Protein AF-A0A3M6HS56-F1 (afdb_monomer_lite)

pLDDT: mean 87.42, std 17.18, range [41.38, 97.81]

Sequence (79 aa):
MPTTKEIQVQKVYSIIESIKEASAKHDIQNVVWNWGRAYSYADCLRSCQLITSGEASKLQDLAFAAQIGQVKPDNKSIR

Structure (mmCIF, N/CA/C/O backbone):
data_AF-A0A3M6HS56-F1
#
_entry.id   AF-A0A3M6HS56-F1
#
loop_
_atom_site.group_PDB
_atom_site.id
_atom_site.type_symbol
_atom_site.label_atom_id
_atom_site.label_alt_id
_atom_site.label_comp_id
_atom_site.label_asym_id
_atom_site.label_entity_id
_atom_site.label_seq_id
_atom_site.pdbx_PDB_ins_code
_atom_site.Cartn_x
_atom_site.Cartn_y
_atom_site.Cartn_z
_atom_site.occupancy
_atom_site.B_iso_or_equiv
_atom_site.auth_seq_id
_atom_site.auth_comp_id
_atom_site.auth_asym_id
_atom_site.auth_atom_id
_atom_site.pdbx_PDB_model_num
ATOM 1 N N . MET A 1 1 ? -0.223 13.768 18.930 1.00 71.44 1 MET A N 1
ATOM 2 C CA . MET A 1 1 ? 0.610 12.595 18.584 1.00 71.44 1 MET A CA 1
ATOM 3 C C . MET A 1 1 ? -0.168 11.752 17.589 1.00 71.44 1 MET A C 1
ATOM 5 O O . MET A 1 1 ? -1.378 11.670 17.777 1.00 71.44 1 MET A O 1
ATOM 9 N N . PRO A 1 2 ? 0.466 11.184 16.551 1.00 82.00 2 PRO A N 1
ATOM 10 C CA . PRO A 1 2 ? -0.234 10.313 15.617 1.00 82.00 2 PRO A CA 1
ATOM 11 C C . PRO A 1 2 ? -0.685 9.026 16.317 1.00 82.00 2 PRO A C 1
ATOM 13 O O . PRO A 1 2 ? 0.011 8.481 17.175 1.00 82.00 2 PRO A O 1
ATOM 16 N N . THR A 1 3 ? -1.867 8.558 15.951 1.00 93.00 3 THR A N 1
ATOM 17 C CA . THR A 1 3 ? -2.444 7.287 16.377 1.00 93.00 3 THR A CA 1
ATOM 18 C C . THR A 1 3 ? -1.676 6.110 15.779 1.00 93.00 3 THR A C 1
ATOM 20 O O . THR A 1 3 ? -1.018 6.221 14.742 1.00 93.00 3 THR A O 1
ATOM 23 N N . THR A 1 4 ? -1.808 4.930 16.391 1.00 93.62 4 THR A N 1
ATOM 24 C CA . THR A 1 4 ? 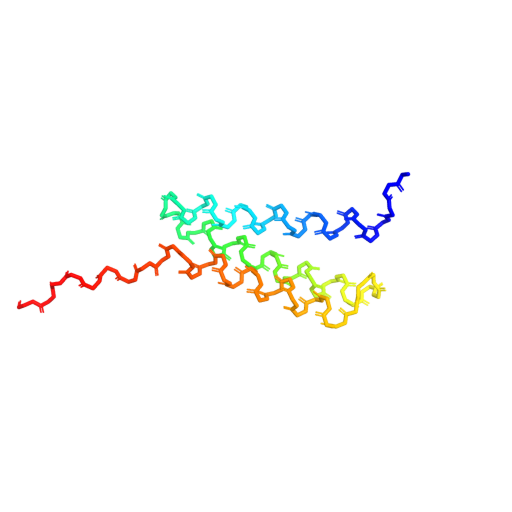-1.246 3.688 15.840 1.00 93.62 4 THR A CA 1
ATOM 25 C C . THR A 1 4 ? -1.713 3.454 14.404 1.00 93.62 4 THR A C 1
ATOM 27 O O . THR A 1 4 ? -0.900 3.087 13.560 1.00 93.62 4 THR A O 1
ATOM 30 N N . LYS A 1 5 ? -2.990 3.727 14.105 1.00 93.69 5 LYS A N 1
ATOM 31 C CA . LYS A 1 5 ? -3.540 3.642 12.747 1.00 93.69 5 LYS A CA 1
ATOM 32 C C . LYS A 1 5 ? -2.758 4.522 11.772 1.00 93.69 5 LYS A C 1
ATOM 34 O O . LYS A 1 5 ? -2.287 4.016 10.758 1.00 93.69 5 LYS A O 1
ATOM 39 N N . GLU A 1 6 ? -2.592 5.807 12.081 1.00 95.75 6 GLU A N 1
ATOM 40 C CA . GLU A 1 6 ? -1.895 6.759 11.204 1.00 95.75 6 GLU A CA 1
ATOM 41 C C . GLU A 1 6 ? -0.450 6.336 10.942 1.00 95.75 6 GLU A C 1
ATOM 43 O O . GLU A 1 6 ? -0.017 6.340 9.793 1.00 95.75 6 GLU A O 1
ATOM 48 N N . ILE A 1 7 ? 0.265 5.880 11.975 1.00 95.75 7 ILE A N 1
ATOM 49 C CA . ILE A 1 7 ? 1.646 5.399 11.839 1.00 95.75 7 ILE A CA 1
ATOM 50 C C . ILE A 1 7 ? 1.714 4.194 10.893 1.00 95.75 7 ILE A C 1
ATOM 52 O O . ILE A 1 7 ? 2.582 4.133 10.023 1.00 95.75 7 ILE A O 1
ATOM 56 N N . GLN A 1 8 ? 0.817 3.214 11.045 1.00 96.19 8 GLN A N 1
ATOM 57 C CA . GLN A 1 8 ? 0.849 2.023 10.193 1.00 96.19 8 GLN A CA 1
ATOM 58 C C . GLN A 1 8 ? 0.422 2.330 8.754 1.00 96.19 8 GLN A C 1
ATOM 60 O O . GLN A 1 8 ? 1.035 1.826 7.816 1.00 96.19 8 GLN A O 1
ATOM 65 N N . VAL A 1 9 ? -0.577 3.192 8.562 1.00 95.81 9 VAL A N 1
ATOM 66 C CA . VAL A 1 9 ? -1.002 3.639 7.230 1.00 95.81 9 VAL A CA 1
ATOM 67 C C . VAL A 1 9 ? 0.122 4.413 6.534 1.00 95.81 9 VAL A C 1
ATOM 69 O O . VAL A 1 9 ? 0.398 4.160 5.363 1.00 95.81 9 VAL A O 1
ATOM 72 N N . GLN A 1 10 ? 0.835 5.287 7.252 1.00 96.56 10 GLN A N 1
ATOM 73 C CA . GLN A 1 10 ? 2.007 5.990 6.721 1.00 96.56 10 GLN A CA 1
ATOM 74 C C . GLN A 1 10 ? 3.096 5.027 6.241 1.00 96.56 10 GLN A C 1
ATOM 76 O O . GLN A 1 10 ? 3.668 5.257 5.181 1.00 96.56 10 GLN A O 1
ATOM 81 N N . LYS A 1 11 ? 3.340 3.913 6.946 1.00 96.81 11 LYS A N 1
ATOM 82 C CA . LYS A 1 11 ? 4.296 2.895 6.477 1.00 96.81 11 LYS A CA 1
ATOM 83 C C . LYS A 1 11 ? 3.899 2.297 5.130 1.00 96.81 11 LYS A C 1
ATOM 85 O O . LYS A 1 11 ? 4.771 2.099 4.289 1.00 96.81 11 LYS A O 1
ATOM 90 N N . VAL A 1 12 ? 2.610 2.022 4.909 1.00 96.69 12 VAL A N 1
ATOM 91 C CA . VAL A 1 12 ? 2.136 1.511 3.611 1.00 96.69 12 VAL A CA 1
ATOM 92 C C . VAL A 1 12 ? 2.363 2.552 2.516 1.00 96.69 12 VAL A C 1
ATOM 94 O O . VAL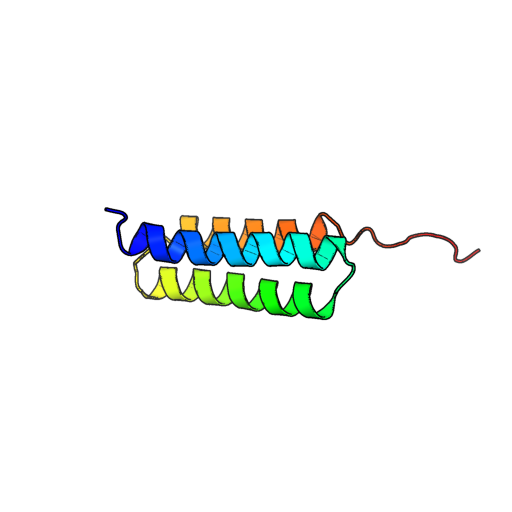 A 1 12 ? 2.904 2.213 1.467 1.00 96.69 12 VAL A O 1
ATOM 97 N N . TYR A 1 13 ? 2.055 3.826 2.779 1.00 97.69 13 TYR A N 1
ATOM 98 C CA . TYR A 1 13 ? 2.356 4.913 1.842 1.00 97.69 13 TYR A CA 1
ATOM 99 C C . TYR A 1 13 ? 3.851 5.040 1.532 1.00 97.69 13 TYR A C 1
ATOM 101 O O . TYR A 1 13 ? 4.208 5.188 0.368 1.00 97.69 13 TYR A O 1
ATOM 109 N N . SER A 1 14 ? 4.737 4.919 2.525 1.00 97.81 14 SER A N 1
ATOM 110 C CA . SER A 1 14 ? 6.185 4.937 2.284 1.00 97.81 14 SER A CA 1
ATOM 111 C C . SER A 1 14 ? 6.642 3.788 1.382 1.00 97.81 14 SER A C 1
ATOM 113 O O . SER A 1 14 ? 7.495 3.996 0.524 1.00 97.81 14 SER A O 1
ATOM 115 N N . ILE A 1 15 ? 6.055 2.593 1.519 1.00 97.62 15 ILE A N 1
ATOM 116 C CA . ILE A 1 15 ? 6.344 1.473 0.609 1.00 97.62 15 ILE A CA 1
ATOM 117 C C . ILE A 1 15 ? 5.847 1.796 -0.806 1.00 97.62 15 ILE A C 1
ATOM 119 O O . ILE A 1 15 ? 6.561 1.530 -1.768 1.00 97.62 15 ILE A O 1
ATOM 123 N N . ILE A 1 16 ? 4.660 2.397 -0.946 1.00 96.44 16 ILE A N 1
ATOM 124 C CA . ILE A 1 16 ? 4.115 2.815 -2.248 1.00 96.44 16 ILE A CA 1
ATOM 125 C C . ILE A 1 16 ? 5.032 3.840 -2.931 1.00 96.44 16 ILE A C 1
ATOM 127 O O . ILE A 1 16 ? 5.275 3.731 -4.131 1.00 96.44 16 ILE A O 1
ATOM 131 N N . GLU A 1 17 ? 5.600 4.793 -2.190 1.00 96.31 17 GLU A N 1
ATOM 132 C CA . GLU A 1 17 ? 6.613 5.707 -2.736 1.00 96.31 17 GLU A CA 1
ATOM 133 C C . GLU A 1 17 ? 7.873 4.955 -3.193 1.00 96.31 17 GLU A C 1
ATOM 135 O O . GLU A 1 17 ? 8.359 5.199 -4.296 1.00 96.31 17 GLU A O 1
ATOM 140 N N . SER A 1 18 ? 8.342 3.950 -2.442 1.00 96.62 18 SER A N 1
ATOM 141 C CA . SER A 1 18 ? 9.456 3.097 -2.890 1.00 96.62 18 SER A CA 1
ATOM 142 C C . SER A 1 18 ? 9.150 2.323 -4.181 1.00 96.62 18 SER A C 1
ATOM 144 O O . SER A 1 18 ? 10.063 2.091 -4.972 1.00 96.62 18 SER A O 1
ATOM 146 N N . ILE A 1 19 ? 7.887 1.947 -4.438 1.00 95.19 19 ILE A N 1
ATOM 147 C CA . ILE A 1 19 ? 7.480 1.352 -5.726 1.00 95.19 19 ILE A CA 1
ATOM 148 C C . ILE A 1 19 ? 7.694 2.365 -6.855 1.00 95.19 19 ILE A C 1
ATOM 150 O O . ILE A 1 19 ? 8.287 2.020 -7.876 1.00 95.19 19 ILE A O 1
ATOM 154 N N . LYS A 1 20 ? 7.261 3.619 -6.666 1.00 93.19 20 LYS A N 1
ATOM 155 C CA . LYS A 1 20 ? 7.431 4.687 -7.666 1.00 93.19 20 LYS A CA 1
ATOM 156 C C . LYS A 1 20 ? 8.906 4.982 -7.931 1.00 93.19 20 LYS A C 1
ATOM 158 O O . LYS A 1 20 ? 9.305 5.111 -9.083 1.00 93.19 20 LYS A O 1
ATOM 163 N N . GLU A 1 21 ? 9.726 5.058 -6.885 1.00 93.69 21 GLU A N 1
ATOM 164 C CA . GLU A 1 21 ? 11.169 5.283 -7.019 1.00 93.69 21 GLU A CA 1
ATOM 165 C C . GLU A 1 21 ? 11.880 4.130 -7.739 1.00 93.69 21 GLU A C 1
ATOM 167 O O . GLU A 1 21 ? 12.749 4.370 -8.579 1.00 93.69 21 GLU A O 1
ATOM 172 N N . ALA A 1 22 ? 11.523 2.882 -7.420 1.00 93.19 22 ALA A N 1
ATOM 173 C CA . ALA A 1 22 ? 12.072 1.701 -8.083 1.00 93.19 22 ALA A CA 1
ATOM 174 C C . ALA A 1 22 ? 11.650 1.649 -9.555 1.00 93.19 22 ALA A C 1
ATOM 176 O O . ALA A 1 22 ? 12.477 1.389 -10.431 1.00 93.19 22 ALA A O 1
ATOM 177 N N . SER A 1 23 ? 10.388 1.970 -9.845 1.00 91.00 23 SER A N 1
ATOM 178 C CA . SER A 1 23 ? 9.888 1.996 -11.214 1.00 91.00 23 SER A CA 1
ATOM 179 C C . SER A 1 23 ? 10.584 3.076 -12.050 1.00 91.00 23 SER A C 1
ATOM 181 O O . SER A 1 23 ? 10.945 2.812 -13.195 1.00 91.00 23 SER A O 1
ATOM 183 N N . ALA A 1 24 ? 10.938 4.219 -11.448 1.00 90.62 24 ALA A N 1
ATOM 184 C CA . ALA A 1 24 ? 11.609 5.312 -12.158 1.00 90.62 24 ALA A CA 1
ATOM 185 C C . ALA A 1 24 ? 13.034 4.919 -12.567 1.00 90.62 24 ALA A C 1
ATOM 187 O O . ALA A 1 24 ? 13.573 5.397 -13.565 1.00 90.62 24 ALA A O 1
ATOM 188 N N . LYS A 1 25 ? 13.631 4.006 -11.797 1.00 92.38 25 LYS A N 1
ATOM 189 C CA . LYS A 1 25 ? 14.943 3.400 -12.043 1.00 92.38 25 LYS A CA 1
ATOM 190 C C . LYS A 1 25 ? 14.864 2.134 -12.902 1.00 92.38 25 LYS A C 1
ATOM 192 O O . LYS A 1 25 ? 15.898 1.522 -13.139 1.00 92.38 25 LYS A O 1
ATOM 197 N N . HIS A 1 26 ? 13.673 1.749 -13.372 1.00 88.12 26 HIS A N 1
ATOM 198 C CA . HIS A 1 26 ? 13.416 0.495 -14.092 1.00 88.12 26 HIS A CA 1
ATOM 199 C C . HIS A 1 26 ? 13.842 -0.758 -13.300 1.00 88.12 26 HIS A C 1
ATOM 201 O O . HIS A 1 26 ? 14.158 -1.802 -13.868 1.00 88.12 26 HIS A O 1
ATOM 207 N N . ASP A 1 27 ? 13.832 -0.669 -11.968 1.00 93.12 27 ASP A N 1
ATOM 208 C CA . ASP A 1 27 ? 14.191 -1.760 -11.068 1.00 93.12 27 ASP A CA 1
ATOM 209 C C . ASP A 1 27 ? 12.974 -2.658 -10.814 1.00 93.12 27 ASP A C 1
ATOM 211 O O . ASP A 1 27 ? 12.264 -2.553 -9.810 1.00 93.12 27 ASP A O 1
ATOM 215 N N . ILE A 1 28 ? 12.705 -3.537 -11.780 1.00 90.88 28 ILE A N 1
ATOM 216 C CA . ILE A 1 28 ? 11.525 -4.410 -11.775 1.00 90.88 28 ILE A CA 1
ATOM 217 C C . ILE A 1 28 ? 11.492 -5.323 -10.542 1.00 90.88 28 ILE A C 1
ATOM 219 O O . ILE A 1 28 ? 10.415 -5.586 -10.004 1.00 90.88 28 ILE A O 1
ATOM 223 N N . GLN A 1 29 ? 12.651 -5.778 -10.055 1.00 93.12 29 GLN A N 1
ATOM 224 C CA . GLN A 1 29 ? 12.715 -6.637 -8.871 1.00 93.12 29 GLN A CA 1
ATOM 225 C C . GLN A 1 29 ? 12.219 -5.893 -7.631 1.00 93.12 29 GLN A C 1
ATOM 227 O O . GLN A 1 29 ? 11.349 -6.400 -6.917 1.00 93.12 29 GLN A O 1
ATOM 232 N N . ASN A 1 30 ? 12.702 -4.668 -7.407 1.00 94.00 30 ASN A N 1
ATOM 233 C CA . ASN A 1 30 ? 12.250 -3.864 -6.275 1.00 94.00 30 ASN A CA 1
ATOM 234 C C . ASN A 1 30 ? 10.804 -3.379 -6.427 1.00 94.00 30 ASN A C 1
ATOM 236 O O . ASN A 1 30 ? 10.105 -3.262 -5.420 1.00 94.00 30 ASN A O 1
ATOM 240 N N . VAL A 1 31 ? 10.319 -3.152 -7.651 1.00 93.19 31 VAL A N 1
ATOM 241 C CA . VAL A 1 31 ? 8.899 -2.857 -7.904 1.00 93.19 31 VAL A CA 1
ATOM 242 C C . VAL A 1 31 ? 8.014 -4.011 -7.427 1.00 93.19 31 VAL A C 1
ATOM 244 O O . VAL A 1 31 ? 7.117 -3.797 -6.611 1.00 93.19 31 VAL A O 1
ATOM 247 N N . VAL A 1 32 ? 8.284 -5.240 -7.882 1.00 93.19 32 VAL A N 1
ATOM 248 C CA . VAL A 1 32 ? 7.479 -6.424 -7.530 1.00 93.19 32 VAL A CA 1
ATOM 249 C C . VAL A 1 32 ? 7.566 -6.722 -6.033 1.00 93.19 32 VAL A C 1
ATOM 251 O O . VAL A 1 32 ? 6.546 -6.978 -5.388 1.00 93.19 32 VAL A O 1
ATOM 254 N N . TRP A 1 33 ? 8.768 -6.633 -5.458 1.00 95.56 33 TRP A N 1
ATOM 255 C CA . TRP A 1 33 ? 8.985 -6.850 -4.030 1.00 95.56 33 TRP A CA 1
ATOM 256 C C . TRP A 1 33 ? 8.206 -5.853 -3.164 1.00 95.56 33 TRP A C 1
ATOM 258 O O . TRP A 1 33 ? 7.482 -6.252 -2.248 1.00 95.56 33 TRP A O 1
ATOM 268 N N . ASN A 1 34 ? 8.308 -4.552 -3.455 1.00 96.50 34 ASN A N 1
ATOM 269 C CA . ASN A 1 34 ? 7.621 -3.527 -2.670 1.00 96.50 34 ASN A CA 1
ATOM 270 C C . ASN A 1 34 ? 6.103 -3.547 -2.887 1.00 96.50 34 ASN A C 1
ATOM 272 O O . ASN A 1 34 ? 5.362 -3.311 -1.932 1.00 96.50 34 ASN A O 1
ATOM 276 N N . TRP A 1 35 ? 5.625 -3.913 -4.080 1.00 95.25 35 TRP A N 1
ATOM 277 C CA . TRP A 1 35 ? 4.199 -4.136 -4.324 1.00 95.25 35 TRP A CA 1
ATOM 278 C C . TRP A 1 35 ? 3.631 -5.244 -3.428 1.00 95.25 35 TRP A C 1
ATOM 280 O O . TRP A 1 35 ? 2.671 -5.005 -2.690 1.00 95.25 35 TRP A O 1
ATOM 290 N N . GLY A 1 36 ? 4.269 -6.421 -3.402 1.00 95.19 36 GLY A N 1
ATOM 291 C CA . GLY A 1 36 ? 3.832 -7.533 -2.551 1.00 95.19 36 GLY A CA 1
ATOM 292 C C . GLY A 1 36 ? 3.836 -7.170 -1.063 1.00 95.19 36 GLY A C 1
ATOM 293 O O . GLY A 1 36 ? 2.913 -7.524 -0.322 1.00 95.19 36 GLY A O 1
ATOM 294 N N . ARG A 1 37 ? 4.836 -6.393 -0.624 1.00 97.12 37 ARG A N 1
ATOM 295 C CA . ARG A 1 37 ? 4.904 -5.865 0.747 1.00 97.12 37 ARG A CA 1
ATOM 296 C C . ARG A 1 37 ? 3.766 -4.903 1.063 1.00 97.12 37 ARG A C 1
ATOM 298 O O . ARG A 1 37 ? 3.131 -5.078 2.097 1.00 97.12 37 ARG A O 1
ATOM 305 N N . ALA A 1 38 ? 3.495 -3.915 0.209 1.00 97.12 38 ALA A N 1
ATOM 306 C CA . ALA A 1 38 ? 2.403 -2.964 0.420 1.00 97.12 38 ALA A CA 1
ATOM 307 C C . ALA A 1 38 ? 1.050 -3.683 0.516 1.00 97.12 38 ALA A C 1
ATOM 309 O O . ALA A 1 38 ? 0.276 -3.421 1.437 1.00 97.12 38 ALA A O 1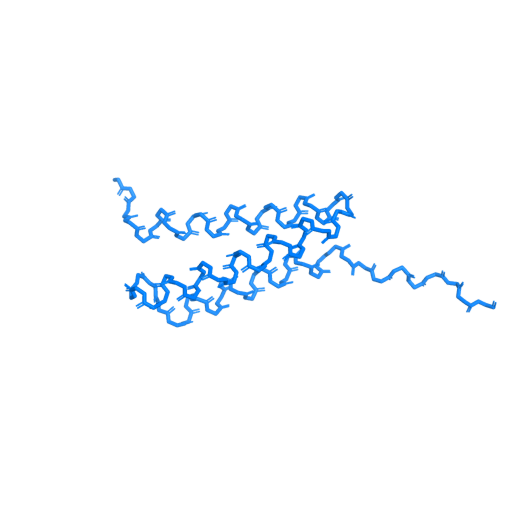
ATOM 310 N N . TYR A 1 39 ? 0.812 -4.645 -0.382 1.00 95.81 39 TYR A N 1
ATOM 311 C CA . TYR A 1 39 ? -0.418 -5.431 -0.415 1.00 95.81 39 TYR A CA 1
ATOM 312 C C . TYR A 1 39 ? -0.609 -6.254 0.866 1.00 95.81 39 TYR A C 1
ATOM 314 O O . TYR A 1 39 ? -1.646 -6.160 1.527 1.00 95.81 39 TYR A O 1
ATOM 322 N N . SER A 1 40 ? 0.423 -7.010 1.256 1.00 96.75 40 SER A N 1
ATOM 323 C CA . SER A 1 40 ? 0.400 -7.865 2.450 1.00 96.75 40 SER A CA 1
ATOM 324 C C . SER A 1 40 ? 0.241 -7.046 3.731 1.00 96.75 40 SER A C 1
ATOM 326 O O . SER A 1 40 ? -0.452 -7.454 4.662 1.00 96.75 40 SER A O 1
ATOM 328 N N . TYR A 1 41 ? 0.859 -5.863 3.788 1.00 97.62 41 TYR A N 1
ATOM 329 C CA . TYR A 1 41 ? 0.755 -4.995 4.953 1.00 97.62 41 TYR A CA 1
ATOM 330 C C . TYR A 1 41 ? -0.648 -4.381 5.061 1.00 97.62 41 TYR A C 1
ATOM 332 O O . TYR A 1 41 ? -1.227 -4.404 6.143 1.00 97.62 41 TYR A O 1
ATOM 340 N N . ALA A 1 42 ? -1.242 -3.913 3.958 1.00 97.00 42 ALA A N 1
ATOM 341 C CA . ALA A 1 42 ? -2.625 -3.428 3.955 1.00 97.00 42 ALA A CA 1
ATOM 342 C C . ALA A 1 42 ? -3.617 -4.508 4.431 1.00 97.00 42 ALA A C 1
ATOM 344 O O . ALA A 1 42 ? -4.505 -4.216 5.236 1.00 97.00 42 ALA A O 1
ATOM 345 N N . ASP A 1 43 ? -3.430 -5.762 4.008 1.00 96.81 43 ASP A N 1
ATOM 346 C CA . ASP A 1 43 ? -4.274 -6.875 4.453 1.00 96.81 43 ASP A CA 1
ATOM 347 C C . ASP A 1 43 ? -4.070 -7.230 5.937 1.00 96.8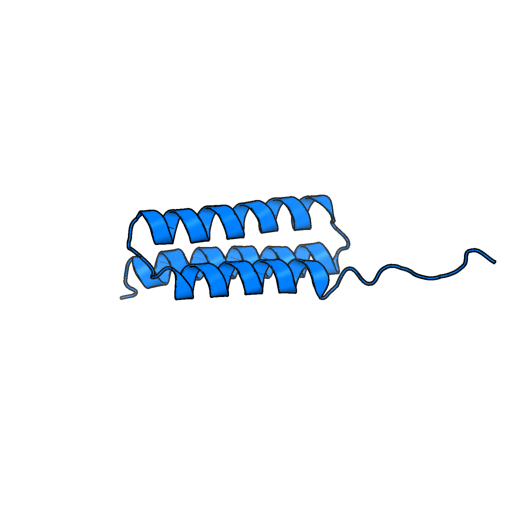1 43 ASP A C 1
ATOM 349 O O . ASP A 1 43 ? -5.032 -7.497 6.663 1.00 96.81 43 ASP A O 1
ATOM 353 N N . CYS A 1 44 ? -2.831 -7.143 6.425 1.00 97.44 44 CYS A N 1
ATOM 354 C CA . CYS A 1 44 ? -2.524 -7.284 7.846 1.00 97.44 44 CYS A CA 1
ATOM 355 C C . CYS A 1 44 ? -3.241 -6.210 8.682 1.00 97.44 44 CYS A C 1
ATOM 357 O O . CYS A 1 44 ? -3.896 -6.531 9.672 1.00 97.44 44 CYS A O 1
ATOM 359 N N . LEU A 1 45 ? -3.209 -4.941 8.259 1.00 97.44 45 LEU A N 1
ATOM 360 C CA . LEU A 1 45 ? -3.899 -3.858 8.972 1.00 97.44 45 LEU A CA 1
ATOM 361 C C . LEU A 1 45 ? -5.419 -4.045 8.996 1.00 97.44 45 LEU A C 1
ATOM 363 O O . LEU A 1 45 ? -6.048 -3.766 10.019 1.00 97.44 45 LEU A O 1
ATOM 367 N N . ARG A 1 46 ? -5.999 -4.547 7.901 1.00 97.31 46 ARG A N 1
ATOM 368 C CA . ARG A 1 46 ? -7.417 -4.922 7.835 1.00 97.31 46 ARG A CA 1
ATOM 369 C C . ARG A 1 46 ? -7.742 -6.040 8.823 1.00 97.31 46 ARG A C 1
ATOM 371 O O . ARG A 1 46 ? -8.700 -5.930 9.582 1.00 97.31 46 ARG A O 1
ATOM 378 N N . SER A 1 47 ? -6.941 -7.104 8.827 1.00 96.94 47 SER A N 1
ATOM 379 C CA . SER A 1 47 ? -7.141 -8.270 9.696 1.00 96.94 47 SER A CA 1
ATOM 380 C C . SER A 1 47 ? -6.992 -7.918 11.179 1.00 96.94 47 SER A C 1
ATOM 382 O O . SER A 1 47 ? -7.740 -8.422 12.011 1.00 96.94 47 SER A O 1
ATOM 384 N N . CYS A 1 48 ? -6.103 -6.977 11.502 1.00 96.06 48 CYS A N 1
ATOM 385 C CA . CYS A 1 48 ? -5.952 -6.404 12.840 1.00 96.06 48 CYS A CA 1
ATOM 386 C C . CYS A 1 48 ? -7.031 -5.368 13.205 1.00 96.06 48 CYS A C 1
ATOM 388 O O . CYS A 1 48 ? -6.922 -4.740 14.255 1.00 96.06 48 CYS A O 1
ATOM 390 N N . GLN A 1 49 ? -8.033 -5.140 12.347 1.00 96.56 49 GLN A N 1
ATOM 391 C CA . GLN A 1 49 ? -9.097 -4.143 12.536 1.00 96.56 49 GLN A CA 1
ATOM 392 C C . GLN A 1 49 ? -8.581 -2.702 12.735 1.00 96.56 49 GLN A C 1
ATOM 394 O O . GLN A 1 49 ? -9.294 -1.840 13.244 1.00 96.56 49 GLN A O 1
ATOM 399 N N . LEU A 1 50 ? -7.34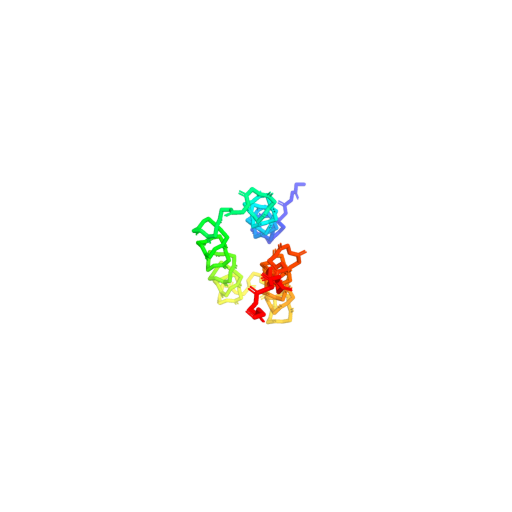4 -2.414 12.310 1.00 96.50 50 LEU A N 1
ATOM 400 C CA . LEU A 1 50 ? -6.756 -1.071 12.370 1.00 96.50 50 LEU A CA 1
ATOM 401 C C . LEU A 1 50 ? -7.313 -0.162 11.270 1.00 96.50 50 LEU A C 1
ATOM 403 O O . LEU A 1 50 ? -7.388 1.056 11.444 1.00 96.50 50 LEU A O 1
ATOM 407 N N . ILE A 1 51 ? -7.687 -0.753 10.136 1.00 96.88 51 ILE A N 1
ATOM 408 C CA . ILE A 1 51 ? -8.335 -0.082 9.010 1.00 96.88 51 ILE A CA 1
ATOM 409 C C . ILE A 1 51 ? -9.516 -0.920 8.517 1.00 96.88 51 ILE A C 1
ATOM 411 O O . ILE A 1 51 ? -9.567 -2.134 8.709 1.00 96.88 51 ILE A O 1
ATOM 415 N N . THR A 1 52 ? -10.465 -0.269 7.857 1.00 97.62 52 THR A N 1
ATOM 416 C CA . THR A 1 52 ? -11.602 -0.936 7.215 1.00 97.62 52 THR A CA 1
ATOM 417 C C . THR A 1 52 ? -11.177 -1.674 5.943 1.00 97.62 52 THR A C 1
ATOM 419 O O . THR A 1 52 ? -10.153 -1.361 5.332 1.00 97.62 52 THR A O 1
ATOM 422 N N . SER A 1 53 ? -12.007 -2.609 5.470 1.00 95.94 53 SER A N 1
ATOM 423 C CA . SER A 1 53 ? -11.791 -3.267 4.172 1.00 95.94 53 SER A CA 1
ATOM 424 C C . SER A 1 53 ? -11.702 -2.267 3.013 1.00 95.94 53 SER A C 1
ATOM 426 O O . SER A 1 53 ? -10.893 -2.450 2.108 1.00 95.94 53 SER A O 1
ATOM 428 N N . GLY A 1 54 ? -12.483 -1.179 3.055 1.00 97.38 54 GLY A N 1
ATOM 429 C CA . GLY A 1 54 ? -12.439 -0.135 2.028 1.00 97.38 54 GLY A CA 1
ATOM 430 C C . GLY A 1 54 ? -11.133 0.665 2.039 1.00 97.38 54 GLY A C 1
ATOM 431 O O . GLY A 1 54 ? -10.626 1.032 0.984 1.00 97.38 54 GLY A O 1
ATOM 432 N N . GLU A 1 55 ? -10.554 0.914 3.213 1.00 97.00 55 GLU A N 1
ATOM 433 C CA . GLU A 1 55 ? -9.235 1.549 3.327 1.00 97.00 55 GLU A CA 1
ATOM 434 C C . GLU A 1 55 ? -8.114 0.625 2.844 1.00 97.00 55 GLU A C 1
ATOM 436 O O . GLU A 1 55 ? -7.217 1.079 2.138 1.00 97.00 55 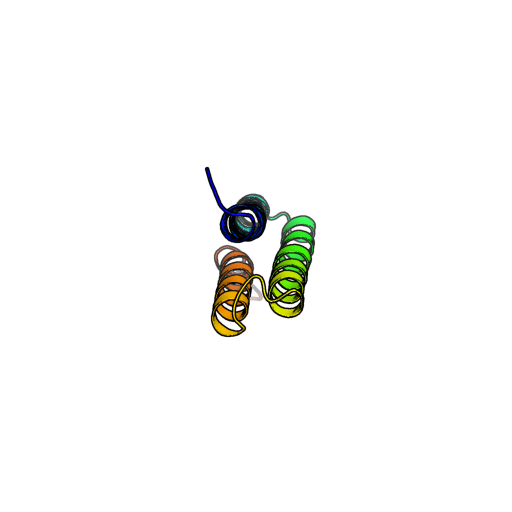GLU A O 1
ATOM 441 N N . ALA A 1 56 ? -8.188 -0.669 3.165 1.00 96.88 56 ALA A N 1
ATOM 442 C CA . ALA A 1 56 ? -7.224 -1.652 2.681 1.00 96.88 56 ALA A CA 1
ATOM 443 C C . ALA A 1 56 ? -7.250 -1.767 1.149 1.00 96.88 56 ALA A C 1
ATOM 445 O O . ALA A 1 56 ? -6.195 -1.691 0.524 1.00 96.88 56 ALA A O 1
ATOM 446 N N . SER A 1 57 ? -8.445 -1.850 0.549 1.00 96.69 57 SER A N 1
ATOM 447 C CA . SER A 1 57 ? -8.616 -1.871 -0.911 1.00 96.69 57 SER A CA 1
ATOM 448 C C . SER A 1 57 ? -7.988 -0.641 -1.564 1.00 96.69 57 SER A C 1
ATOM 450 O O . SER A 1 57 ? -7.202 -0.777 -2.492 1.00 96.69 57 SER A O 1
ATOM 452 N N . LYS A 1 58 ? -8.234 0.561 -1.022 1.00 97.00 58 LYS A N 1
ATOM 453 C CA . LYS A 1 58 ? -7.631 1.799 -1.545 1.00 97.00 58 LYS A CA 1
ATOM 454 C C . LYS A 1 58 ? -6.102 1.766 -1.523 1.00 97.00 58 LYS A C 1
ATOM 456 O O . LYS A 1 58 ? -5.470 2.227 -2.467 1.00 97.00 58 LYS A O 1
ATOM 461 N N . LEU A 1 59 ? -5.491 1.238 -0.461 1.00 96.25 59 LEU A N 1
ATOM 462 C CA . LEU A 1 59 ? -4.031 1.114 -0.377 1.00 96.25 59 LEU A CA 1
ATOM 463 C C . LEU A 1 59 ? -3.482 0.105 -1.396 1.00 96.25 59 LEU A C 1
ATOM 465 O O . LEU A 1 59 ? -2.434 0.348 -1.994 1.00 96.25 59 LEU A O 1
ATOM 469 N N . GLN A 1 60 ? -4.196 -0.998 -1.618 1.00 94.94 60 GLN A N 1
ATOM 470 C CA . GLN A 1 60 ? -3.845 -2.000 -2.625 1.00 94.94 60 GLN A CA 1
ATOM 471 C C . GLN A 1 60 ? -3.953 -1.431 -4.048 1.00 94.94 60 GLN A C 1
ATOM 473 O O . GLN A 1 60 ? -3.026 -1.604 -4.841 1.00 94.94 60 GLN A O 1
ATOM 478 N N . ASP A 1 61 ? -5.018 -0.680 -4.341 1.00 94.44 61 ASP A N 1
ATOM 479 C CA . ASP A 1 61 ? -5.215 0.002 -5.625 1.00 94.44 61 ASP A CA 1
ATOM 480 C C . ASP A 1 61 ? -4.095 1.016 -5.899 1.00 94.44 61 ASP A C 1
ATOM 482 O O . ASP A 1 61 ? -3.563 1.087 -7.008 1.00 94.44 61 ASP A O 1
ATOM 486 N N . LEU A 1 62 ? -3.676 1.770 -4.877 1.00 94.19 62 LEU A N 1
ATOM 487 C CA . LEU A 1 62 ? -2.560 2.712 -4.986 1.00 94.19 62 LEU A CA 1
ATOM 488 C C . LEU A 1 62 ? -1.218 2.013 -5.235 1.00 94.19 62 LEU A C 1
ATOM 490 O O . LEU A 1 62 ? -0.431 2.487 -6.055 1.00 94.19 62 LEU A O 1
ATOM 494 N N . ALA A 1 63 ? -0.954 0.889 -4.562 1.00 93.38 63 ALA A N 1
ATOM 495 C CA . ALA A 1 63 ? 0.249 0.095 -4.801 1.00 93.38 63 ALA A CA 1
ATOM 496 C C . ALA A 1 63 ? 0.282 -0.458 -6.236 1.00 93.38 63 ALA A C 1
ATOM 498 O O . ALA A 1 63 ? 1.324 -0.424 -6.889 1.00 93.38 63 ALA A O 1
ATOM 499 N N . PHE A 1 64 ? -0.862 -0.916 -6.749 1.00 90.56 64 PHE A N 1
ATOM 500 C CA . PHE A 1 64 ? -1.000 -1.393 -8.125 1.00 90.56 64 PHE A CA 1
ATOM 501 C C . PHE A 1 64 ? -0.822 -0.268 -9.155 1.00 90.56 64 PHE A C 1
ATOM 503 O O . PHE A 1 64 ? -0.077 -0.413 -10.124 1.00 90.56 64 PHE A O 1
ATOM 510 N N . ALA A 1 65 ? -1.429 0.897 -8.925 1.00 90.12 65 ALA A N 1
ATOM 511 C CA . ALA A 1 65 ? -1.241 2.061 -9.787 1.00 90.12 65 ALA A CA 1
ATOM 512 C C . ALA A 1 65 ? 0.228 2.524 -9.821 1.00 90.12 65 ALA A C 1
ATOM 514 O O . ALA A 1 65 ? 0.736 2.881 -10.885 1.00 90.12 65 ALA A O 1
ATOM 515 N N . ALA A 1 66 ? 0.933 2.469 -8.684 1.00 87.00 66 ALA A N 1
ATOM 516 C CA . ALA A 1 66 ? 2.360 2.782 -8.605 1.00 87.00 66 ALA A CA 1
ATOM 517 C C . ALA A 1 66 ? 3.235 1.793 -9.395 1.00 87.00 66 ALA A C 1
ATOM 519 O O . ALA A 1 66 ? 4.273 2.191 -9.917 1.00 87.00 66 ALA A O 1
ATOM 520 N N . GLN A 1 67 ? 2.804 0.534 -9.526 1.00 82.69 67 GLN A N 1
ATOM 521 C CA . GLN A 1 67 ? 3.469 -0.473 -10.354 1.00 82.69 67 GLN A CA 1
ATOM 522 C C . GLN A 1 67 ? 3.284 -0.205 -11.861 1.00 82.69 67 GLN A C 1
ATOM 524 O O . GLN A 1 67 ? 4.231 -0.363 -12.625 1.00 82.69 67 GLN A O 1
ATOM 529 N N . ILE A 1 68 ? 2.085 0.200 -12.304 1.00 70.19 68 ILE A N 1
ATOM 530 C CA . ILE A 1 68 ? 1.757 0.376 -13.737 1.00 70.19 68 ILE A CA 1
ATOM 531 C C . ILE A 1 68 ? 2.168 1.747 -14.275 1.00 70.19 68 ILE A C 1
ATOM 533 O O . ILE A 1 68 ? 2.530 1.862 -15.445 1.00 70.19 68 ILE A O 1
ATOM 537 N N . GLY A 1 69 ? 2.137 2.789 -13.440 1.00 59.25 69 GLY A N 1
ATOM 538 C CA . GLY A 1 69 ? 2.335 4.181 -13.856 1.00 59.25 69 GLY A CA 1
ATOM 539 C C . GLY A 1 69 ? 3.674 4.490 -14.538 1.00 59.25 69 GLY A C 1
ATOM 540 O O . GLY A 1 69 ? 3.831 5.582 -15.080 1.00 59.25 69 GLY A O 1
ATOM 541 N N . GLN A 1 70 ? 4.629 3.558 -14.535 1.00 51.62 70 GLN A N 1
ATOM 542 C CA . GLN A 1 70 ? 5.960 3.747 -15.114 1.00 51.62 70 GLN A CA 1
ATOM 543 C C . GLN A 1 70 ? 6.494 2.552 -15.921 1.00 51.62 70 GLN A C 1
ATOM 545 O O . GLN A 1 70 ? 7.431 2.726 -16.696 1.00 51.62 70 GLN A O 1
ATOM 550 N N . VAL A 1 71 ? 5.848 1.381 -15.873 1.00 48.88 71 VAL A N 1
ATOM 551 C CA . VAL A 1 71 ? 6.106 0.296 -16.831 1.00 48.88 71 VAL A CA 1
ATOM 552 C C . VAL A 1 71 ? 5.256 0.557 -18.076 1.00 48.88 71 VAL A C 1
ATOM 554 O O . VAL A 1 71 ? 4.242 -0.096 -18.311 1.00 48.88 71 VAL A O 1
ATOM 557 N N . LYS A 1 72 ? 5.637 1.548 -18.894 1.00 45.56 72 LYS A N 1
ATOM 558 C CA . LYS A 1 72 ? 5.172 1.540 -20.287 1.00 45.56 72 LYS A CA 1
ATOM 559 C C . LYS A 1 72 ? 5.736 0.260 -20.909 1.00 45.56 72 LYS A C 1
ATOM 561 O O . LYS A 1 72 ? 6.954 0.089 -20.854 1.00 45.56 72 LYS A O 1
ATOM 566 N N . PRO A 1 73 ? 4.918 -0.634 -21.492 1.00 47.81 73 PRO A N 1
ATOM 567 C CA . PRO A 1 73 ? 5.478 -1.645 -22.370 1.00 47.81 73 PRO A CA 1
ATOM 568 C C . PRO A 1 73 ? 6.224 -0.878 -23.461 1.00 47.81 73 PRO A C 1
ATOM 570 O O . PRO A 1 73 ? 5.632 -0.025 -24.129 1.00 47.81 73 PRO A O 1
ATOM 573 N N . ASP A 1 74 ? 7.528 -1.112 -23.584 1.00 44.41 74 ASP A N 1
ATOM 574 C CA . ASP A 1 74 ? 8.327 -0.602 -24.691 1.00 44.41 74 ASP A CA 1
ATOM 575 C C . ASP A 1 74 ? 7.828 -1.311 -25.954 1.00 44.41 74 ASP A C 1
ATOM 577 O O . ASP A 1 74 ? 8.343 -2.331 -26.400 1.00 44.41 74 ASP A O 1
ATOM 581 N N . ASN A 1 75 ? 6.703 -0.830 -26.481 1.00 44.25 75 ASN A N 1
ATOM 582 C CA . ASN A 1 75 ? 6.123 -1.304 -27.720 1.00 44.25 75 ASN A CA 1
ATOM 583 C C . ASN A 1 75 ? 6.860 -0.593 -28.858 1.00 44.25 75 ASN A C 1
ATOM 585 O O . ASN A 1 75 ? 6.292 0.226 -29.582 1.00 44.25 75 ASN A O 1
ATOM 589 N N . LYS A 1 76 ? 8.166 -0.851 -28.964 1.00 42.00 76 LYS A N 1
ATOM 590 C CA . LYS A 1 76 ? 8.983 -0.445 -30.101 1.00 42.00 76 LYS A CA 1
ATOM 591 C C . LYS A 1 76 ? 9.628 -1.667 -30.744 1.00 42.00 76 LYS A C 1
ATOM 593 O O . LYS A 1 76 ? 10.632 -2.192 -30.285 1.00 42.00 76 LYS A O 1
ATOM 598 N N . SER A 1 77 ? 9.040 -1.996 -31.893 1.00 41.38 77 SER A N 1
ATOM 599 C CA . SER A 1 77 ? 9.662 -2.649 -33.047 1.00 41.38 77 SER A CA 1
ATOM 600 C C . SER A 1 77 ? 9.877 -4.160 -32.976 1.00 41.38 77 SER A C 1
ATOM 602 O O . SER A 1 77 ? 11.005 -4.635 -32.920 1.00 41.38 77 SER A O 1
ATOM 604 N N . ILE A 1 78 ? 8.794 -4.914 -33.183 1.00 44.44 78 ILE A N 1
ATOM 605 C CA . ILE A 1 78 ? 8.863 -6.046 -34.118 1.00 44.44 78 ILE A CA 1
ATOM 606 C C . ILE A 1 78 ? 8.325 -5.507 -35.446 1.00 44.44 78 ILE A C 1
ATOM 608 O O . ILE A 1 78 ? 7.120 -5.309 -35.604 1.00 44.44 78 ILE A O 1
ATOM 612 N N . ARG A 1 79 ? 9.243 -5.148 -36.342 1.00 43.47 79 ARG A N 1
ATOM 613 C CA . ARG A 1 79 ? 8.978 -4.954 -37.769 1.00 43.47 79 ARG A CA 1
ATOM 614 C C . ARG A 1 79 ? 9.591 -6.127 -38.508 1.00 43.47 79 ARG A C 1
ATOM 616 O O . ARG A 1 79 ? 10.691 -6.540 -38.079 1.00 43.47 79 ARG A O 1
#

Foldseek 3Di:
DDDPLVVLLVVLVVLLVQLLVCLVVVNLVSNVVSLVVSLVSLVVCCVVVSDPPVSSVVSNVSSVCSNVVRPDPPPDDPD

Secondary structure (DSSP, 8-state):
---HHHHHHHHHHHHHHHHHHHHHTT-HHHHHHHHHHHHHHHHHHHHTTSS-HHHHHHHHHHHHHHHHTT---------

Radius of gyration: 14.63 Å; chains: 1; bounding box: 27×21×56 Å

Organism: Pseudomonas amygdali pv. tabaci (NCBI:txid322)